Protein AF-A0A636P3D8-F1 (afdb_monomer_lite)

Secondary structure (DSSP, 8-state):
-EEEEEEEEEETTEEEEEEEEEEE-TT------

Radius of gyration: 11.17 Å; chains: 1; bounding box: 18×16×31 Å

Structure (mmCIF, N/CA/C/O backbone):
data_AF-A0A636P3D8-F1
#
_entry.id   AF-A0A636P3D8-F1
#
loop_
_atom_site.group_PDB
_atom_site.id
_atom_site.type_symbol
_atom_site.label_atom_id
_atom_site.label_alt_id
_atom_site.label_comp_id
_atom_site.label_asym_id
_atom_site.label_entity_id
_atom_site.label_seq_id
_atom_site.pdbx_PDB_ins_code
_atom_site.Cartn_x
_atom_site.Cartn_y
_atom_site.Cartn_z
_atom_site.occupancy
_atom_site.B_iso_or_equiv
_atom_site.auth_seq_id
_atom_site.auth_comp_id
_atom_site.auth_asym_id
_atom_site.auth_atom_id
_atom_site.pdbx_PDB_model_num
ATOM 1 N N . MET A 1 1 ? 12.765 -3.035 -8.925 1.00 88.88 1 MET A N 1
ATOM 2 C CA . MET A 1 1 ? 11.903 -3.829 -8.044 1.00 88.88 1 MET A CA 1
ATOM 3 C C . MET A 1 1 ? 12.070 -3.354 -6.611 1.00 88.88 1 MET A C 1
ATOM 5 O O . MET A 1 1 ? 13.116 -3.580 -6.010 1.00 88.88 1 MET A O 1
ATOM 9 N N . LEU A 1 2 ? 11.075 -2.635 -6.104 1.00 96.00 2 LEU 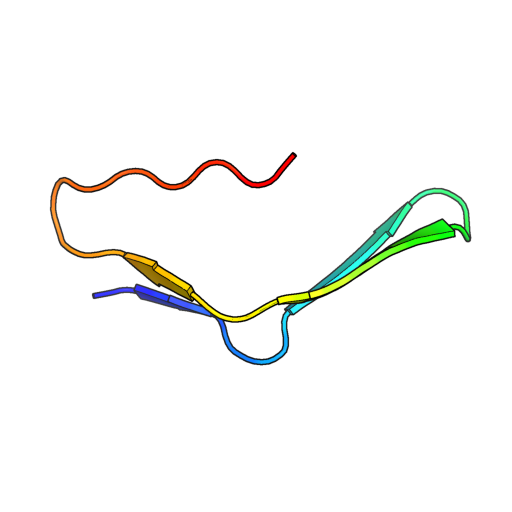A N 1
ATOM 10 C CA . LEU A 1 2 ? 10.893 -2.389 -4.676 1.00 96.00 2 LEU A CA 1
ATOM 11 C C . LEU A 1 2 ? 9.785 -3.319 -4.195 1.00 96.00 2 LEU A C 1
ATOM 13 O O . LEU A 1 2 ? 8.792 -3.510 -4.891 1.00 96.00 2 LEU A O 1
ATOM 17 N N . GLU A 1 3 ? 9.957 -3.884 -3.009 1.00 97.31 3 GLU A N 1
ATOM 18 C CA . GLU A 1 3 ? 8.975 -4.764 -2.393 1.00 97.31 3 GLU A CA 1
ATOM 19 C C . GLU A 1 3 ? 8.668 -4.271 -0.981 1.00 97.31 3 GLU A C 1
ATOM 21 O O . GLU A 1 3 ? 9.572 -4.088 -0.164 1.00 97.31 3 GLU A O 1
ATOM 26 N N . ALA A 1 4 ? 7.386 -4.063 -0.702 1.00 96.19 4 ALA A N 1
ATOM 27 C CA . ALA A 1 4 ? 6.870 -3.850 0.638 1.00 96.19 4 ALA A CA 1
ATOM 28 C C . ALA A 1 4 ? 6.190 -5.141 1.098 1.00 96.19 4 ALA A C 1
ATOM 30 O O . ALA A 1 4 ? 5.332 -5.680 0.396 1.00 96.19 4 ALA A O 1
ATOM 31 N N . ARG A 1 5 ? 6.567 -5.634 2.279 1.00 97.44 5 ARG A N 1
ATOM 32 C CA . ARG A 1 5 ? 5.967 -6.816 2.909 1.00 97.44 5 ARG A CA 1
ATOM 33 C C . ARG A 1 5 ? 5.414 -6.438 4.269 1.00 97.44 5 ARG A C 1
ATOM 35 O O . ARG A 1 5 ? 6.100 -5.754 5.022 1.00 97.44 5 ARG A O 1
ATOM 42 N N . ASP A 1 6 ? 4.211 -6.922 4.561 1.00 97.25 6 ASP A N 1
ATOM 43 C CA . ASP A 1 6 ? 3.540 -6.766 5.858 1.00 97.25 6 ASP A CA 1
ATOM 44 C C . ASP A 1 6 ? 3.551 -5.312 6.380 1.00 97.25 6 ASP A C 1
ATOM 46 O O . ASP A 1 6 ? 3.816 -5.033 7.549 1.00 97.25 6 ASP A O 1
ATOM 50 N N . LEU A 1 7 ? 3.306 -4.351 5.481 1.00 96.00 7 LEU A N 1
ATOM 51 C CA . LEU A 1 7 ? 3.383 -2.928 5.788 1.00 96.00 7 LEU A CA 1
ATOM 52 C C . LEU A 1 7 ? 2.258 -2.535 6.758 1.00 96.00 7 LEU A C 1
ATOM 54 O O . LEU A 1 7 ? 1.090 -2.906 6.582 1.00 96.00 7 LEU A O 1
ATOM 58 N N . TYR A 1 8 ? 2.624 -1.748 7.766 1.00 96.44 8 TYR A N 1
ATOM 59 C CA . TYR A 1 8 ? 1.725 -1.206 8.778 1.00 96.44 8 TYR A CA 1
ATOM 60 C C . TYR A 1 8 ? 1.747 0.319 8.740 1.00 96.44 8 TYR A C 1
ATOM 62 O O . TYR A 1 8 ? 2.818 0.924 8.670 1.00 96.44 8 TYR A O 1
ATOM 70 N N . CYS A 1 9 ? 0.572 0.937 8.819 1.00 96.06 9 CYS A N 1
ATOM 71 C CA . CYS A 1 9 ? 0.443 2.379 8.952 1.00 96.06 9 CYS A CA 1
ATOM 72 C C . CYS A 1 9 ? -0.634 2.728 9.975 1.00 96.06 9 CYS A C 1
ATOM 74 O O . CYS A 1 9 ? -1.758 2.224 9.925 1.00 96.06 9 CYS A O 1
ATOM 76 N N . GLU A 1 10 ? -0.278 3.631 10.881 1.00 97.62 10 GLU A N 1
ATOM 77 C CA . GLU A 1 10 ? -1.152 4.184 11.904 1.00 97.62 10 GLU A CA 1
ATOM 78 C C . GLU A 1 10 ? -1.093 5.708 11.853 1.00 97.62 10 GLU A C 1
ATOM 80 O O . GLU A 1 10 ? -0.028 6.292 11.635 1.00 97.62 10 GLU A O 1
ATOM 85 N N . ARG A 1 11 ? -2.242 6.348 12.063 1.00 96.56 11 ARG A N 1
ATOM 86 C CA . ARG A 1 11 ? -2.357 7.795 12.228 1.00 96.56 11 ARG A CA 1
ATOM 87 C C . ARG A 1 11 ? -3.402 8.096 13.293 1.00 96.56 11 ARG A C 1
ATOM 89 O O . ARG A 1 11 ? -4.519 7.599 13.192 1.00 96.56 11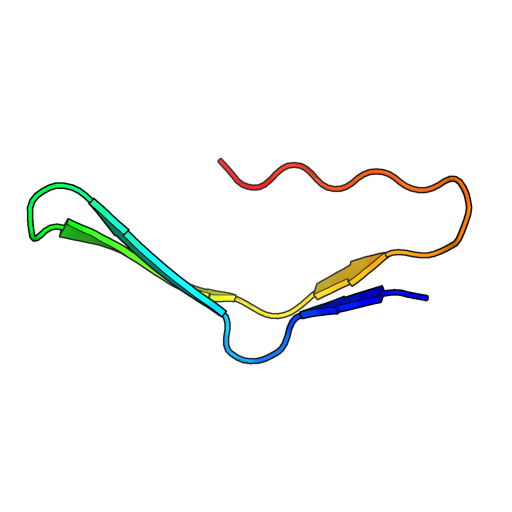 ARG A O 1
ATOM 96 N N . ASP A 1 12 ? -3.044 8.922 14.273 1.00 97.44 12 ASP A N 1
ATOM 97 C CA . ASP A 1 12 ? -3.926 9.336 15.376 1.00 97.44 12 ASP A CA 1
ATOM 98 C C . ASP A 1 12 ? -4.594 8.137 16.077 1.00 97.44 12 ASP A C 1
ATOM 100 O O . ASP A 1 12 ? -5.815 8.095 16.226 1.00 97.44 12 ASP A O 1
ATOM 104 N N . GLU A 1 13 ? -3.795 7.120 16.425 1.00 95.50 13 GLU A N 1
ATOM 105 C CA . GLU A 1 13 ? -4.236 5.866 17.069 1.00 95.50 13 GLU A CA 1
ATOM 106 C C . GLU A 1 13 ? -5.175 5.001 16.201 1.00 95.50 13 GLU A C 1
ATOM 108 O O . GLU A 1 13 ? -5.732 4.000 16.658 1.00 95.50 13 GLU A O 1
ATOM 113 N N . ARG A 1 14 ? -5.353 5.349 14.919 1.00 96.94 14 ARG A N 1
ATOM 114 C CA . ARG A 1 14 ? -6.132 4.570 13.952 1.00 96.94 14 ARG A CA 1
ATOM 115 C C . ARG A 1 14 ? -5.205 3.841 12.998 1.00 96.94 14 AR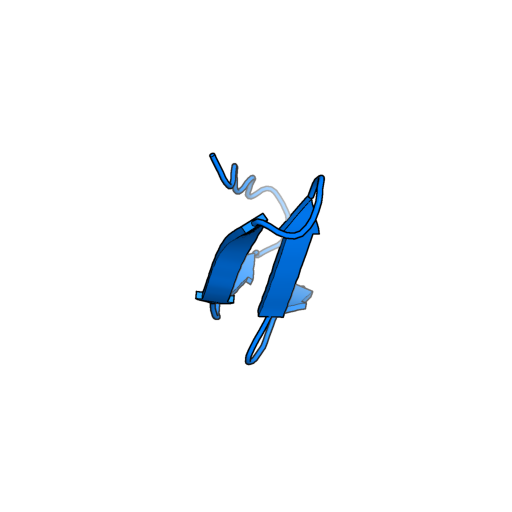G A C 1
ATOM 117 O O . ARG A 1 14 ? -4.433 4.462 12.268 1.00 96.94 14 ARG A O 1
ATOM 124 N N . THR A 1 15 ? -5.339 2.522 12.937 1.00 96.06 15 THR A N 1
ATOM 125 C CA . THR A 1 15 ? -4.721 1.728 11.874 1.00 96.06 15 THR A CA 1
ATOM 126 C C . THR A 1 15 ? -5.348 2.108 10.530 1.00 96.06 15 THR A C 1
ATOM 128 O O . THR A 1 15 ? -6.542 1.894 10.325 1.00 96.06 15 THR A O 1
ATOM 131 N N . LEU A 1 16 ? -4.545 2.667 9.621 1.00 95.81 16 LEU A N 1
ATOM 132 C CA . LEU A 1 16 ? -4.959 2.960 8.245 1.00 95.81 16 LEU A CA 1
ATOM 133 C C . LEU A 1 16 ? -4.908 1.689 7.397 1.00 95.81 16 LEU A C 1
ATOM 135 O O . LEU A 1 16 ? -5.856 1.373 6.685 1.00 95.81 16 LEU A O 1
ATOM 139 N N . PHE A 1 17 ? -3.825 0.923 7.531 1.00 94.88 17 PHE A N 1
ATOM 140 C CA . PHE A 1 17 ? -3.706 -0.412 6.961 1.00 94.88 17 PHE A CA 1
ATOM 141 C C . PHE A 1 17 ? -2.715 -1.261 7.757 1.00 94.88 17 PHE A C 1
ATOM 143 O O . PHE A 1 17 ? -1.820 -0.759 8.441 1.00 94.88 17 PHE A O 1
ATOM 150 N N . ARG A 1 18 ? -2.877 -2.577 7.644 1.00 96.44 18 ARG A N 1
ATOM 151 C CA . ARG A 1 18 ? -2.005 -3.583 8.245 1.00 96.44 18 ARG A CA 1
ATOM 152 C C . ARG A 1 18 ? -1.918 -4.781 7.314 1.00 96.44 18 ARG A C 1
ATOM 154 O O . ARG A 1 18 ? -2.937 -5.185 6.759 1.00 96.44 18 ARG A O 1
ATOM 161 N N . GLY A 1 19 ? -0.726 -5.345 7.156 1.00 97.25 19 GLY A N 1
ATOM 162 C CA . GLY A 1 19 ? -0.519 -6.493 6.275 1.00 97.25 19 GLY A CA 1
ATOM 163 C C . GLY A 1 19 ? -0.483 -6.149 4.791 1.00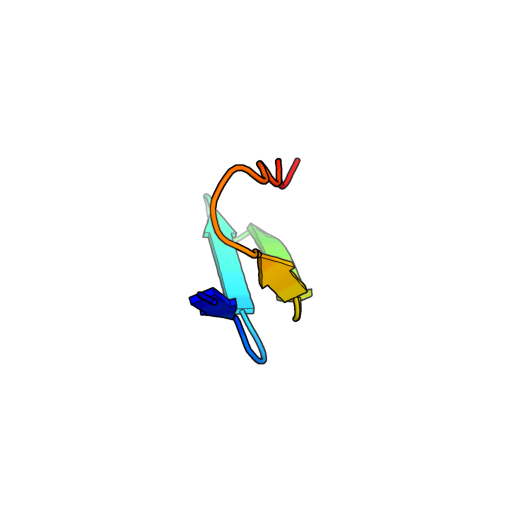 97.25 19 GLY A C 1
ATOM 164 O O . GLY A 1 19 ? -0.599 -7.047 3.957 1.00 97.25 19 GLY A O 1
ATOM 165 N N . LEU A 1 20 ? -0.322 -4.871 4.431 1.00 96.50 20 LEU A N 1
ATOM 166 C CA . LEU A 1 20 ? -0.267 -4.481 3.027 1.00 96.50 20 LEU A CA 1
ATOM 167 C C . LEU A 1 20 ? 1.065 -4.939 2.422 1.00 96.50 20 LEU A C 1
ATOM 169 O O . LEU A 1 20 ? 2.133 -4.564 2.899 1.00 96.50 20 LEU A O 1
ATOM 173 N N . SER A 1 21 ? 0.997 -5.737 1.361 1.00 97.38 21 SER A N 1
ATOM 174 C CA . SER A 1 21 ? 2.177 -6.192 0.625 1.00 97.38 21 SER A CA 1
ATOM 175 C C . SER A 1 21 ? 2.016 -5.877 -0.856 1.00 97.38 21 SER A C 1
ATOM 177 O O . SER A 1 21 ? 0.960 -6.142 -1.429 1.00 97.38 21 SER A O 1
ATOM 179 N N . PHE A 1 22 ? 3.047 -5.301 -1.467 1.00 96.06 22 PHE A N 1
ATOM 180 C CA . PHE A 1 22 ? 3.060 -4.970 -2.890 1.00 96.06 22 PHE A CA 1
ATOM 181 C C . PHE A 1 22 ? 4.486 -4.948 -3.438 1.00 96.06 22 PHE A C 1
ATOM 183 O O . PHE A 1 22 ? 5.463 -4.802 -2.702 1.00 96.06 22 PHE A O 1
ATOM 190 N N . THR A 1 23 ? 4.591 -5.061 -4.756 1.00 97.31 23 THR A N 1
ATOM 191 C CA . THR A 1 23 ? 5.829 -4.860 -5.509 1.00 97.31 23 THR A CA 1
ATOM 192 C C . THR A 1 23 ? 5.635 -3.707 -6.486 1.00 97.31 23 THR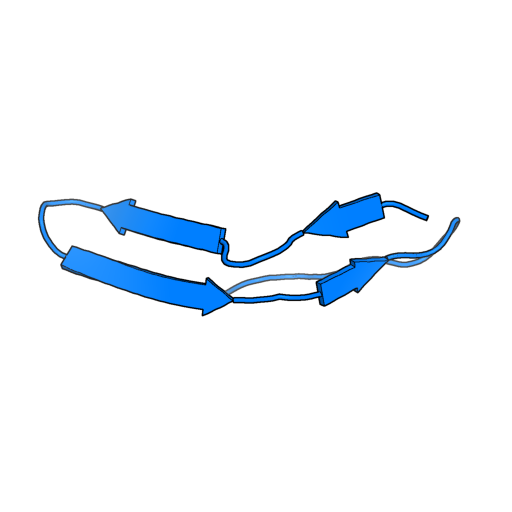 A C 1
ATOM 194 O O . THR A 1 23 ? 4.512 -3.427 -6.903 1.00 97.31 23 THR A O 1
ATOM 197 N N . VAL A 1 24 ? 6.718 -2.999 -6.796 1.00 97.12 24 VAL A N 1
ATOM 198 C CA . VAL A 1 24 ? 6.746 -1.975 -7.844 1.00 97.12 24 VAL A CA 1
ATOM 199 C C . VAL A 1 24 ? 7.997 -2.177 -8.689 1.00 97.12 24 VAL A C 1
ATOM 201 O O . VAL A 1 24 ? 9.114 -2.298 -8.157 1.00 97.12 24 VAL A O 1
ATOM 204 N N . ASP A 1 25 ? 7.822 -2.217 -10.004 1.00 97.88 25 ASP A N 1
ATOM 205 C CA . ASP A 1 25 ? 8.933 -2.299 -10.939 1.00 97.88 25 ASP A CA 1
ATOM 206 C C . ASP A 1 25 ? 9.415 -0.929 -11.415 1.00 97.88 25 ASP A C 1
ATOM 208 O O . ASP A 1 25 ? 8.880 0.131 -11.083 1.00 97.88 25 ASP A O 1
ATOM 212 N N . ALA A 1 26 ? 10.540 -0.934 -12.131 1.00 97.00 26 ALA A N 1
ATOM 213 C CA . ALA A 1 26 ? 11.121 0.297 -12.643 1.00 97.00 26 ALA A CA 1
ATOM 214 C C . ALA A 1 26 ? 10.169 0.938 -13.666 1.00 97.00 26 ALA A C 1
ATOM 216 O O . AL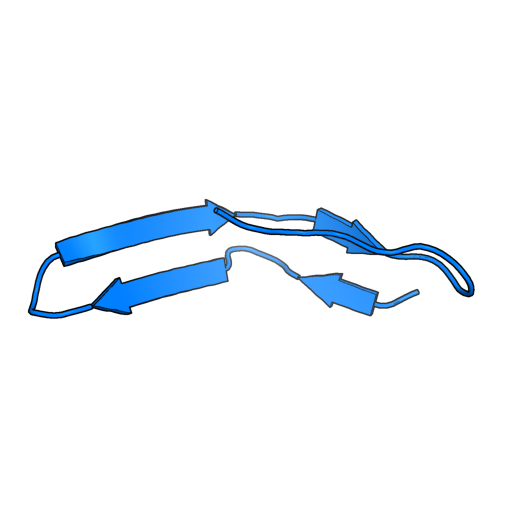A A 1 26 ? 9.816 0.315 -14.663 1.00 97.00 26 ALA A O 1
ATOM 217 N N . GLY A 1 27 ? 9.793 2.195 -13.426 1.00 97.12 27 GLY A N 1
ATOM 218 C CA . GLY A 1 27 ? 8.840 2.928 -14.265 1.00 97.12 27 GLY A CA 1
ATOM 219 C C . GLY A 1 27 ? 7.378 2.797 -13.827 1.00 97.12 27 GLY A C 1
ATOM 220 O O . GLY A 1 27 ? 6.532 3.499 -14.377 1.00 97.12 27 GLY A O 1
ATOM 221 N N . GLU A 1 28 ? 7.080 1.973 -12.821 1.00 96.44 28 GLU A N 1
ATOM 222 C CA . GLU A 1 28 ? 5.738 1.831 -12.257 1.00 96.44 28 GLU A CA 1
ATOM 223 C C . GLU A 1 28 ? 5.519 2.738 -11.041 1.00 96.44 28 GLU A C 1
ATOM 225 O O . GLU A 1 28 ? 6.455 3.118 -10.335 1.00 96.44 28 GLU A O 1
ATOM 230 N N . TRP A 1 29 ? 4.253 3.081 -10.799 1.00 94.44 29 TRP A N 1
ATOM 231 C CA . TRP A 1 29 ? 3.823 3.900 -9.669 1.00 94.44 29 TRP A CA 1
ATOM 232 C C . TRP A 1 29 ? 2.702 3.183 -8.926 1.00 94.44 29 TRP A C 1
ATOM 234 O O . TRP A 1 29 ? 1.767 2.679 -9.546 1.00 94.44 29 TRP A O 1
ATOM 244 N N . VAL A 1 30 ? 2.772 3.189 -7.595 1.00 93.62 30 VAL A N 1
ATOM 245 C CA . VAL A 1 30 ? 1.710 2.675 -6.728 1.00 93.62 30 VAL A CA 1
ATOM 246 C C . VAL A 1 30 ? 1.250 3.780 -5.783 1.00 93.62 30 VAL A C 1
ATOM 248 O O . VAL A 1 30 ? 2.069 4.495 -5.203 1.00 93.62 30 VAL A O 1
ATOM 251 N N . GLN A 1 31 ? -0.064 3.935 -5.639 1.00 93.88 31 GLN A N 1
ATOM 252 C CA . GLN A 1 31 ? -0.673 4.861 -4.690 1.00 93.88 31 GLN A CA 1
ATOM 253 C C . GLN A 1 31 ? -1.439 4.056 -3.643 1.00 93.88 31 GLN A C 1
ATOM 255 O O . GLN A 1 31 ? -2.314 3.265 -3.989 1.00 93.88 31 GLN A O 1
ATOM 260 N N . VAL A 1 32 ? -1.116 4.278 -2.371 1.00 90.75 32 VAL A N 1
ATOM 261 C CA . VAL A 1 32 ? -1.835 3.705 -1.228 1.00 90.75 32 VAL A CA 1
ATOM 262 C C . VAL A 1 32 ? -2.717 4.811 -0.641 1.00 90.75 32 VAL A C 1
ATOM 264 O O . VAL A 1 32 ? -2.195 5.865 -0.278 1.00 90.75 32 VAL A O 1
ATOM 267 N N . THR A 1 33 ? -4.034 4.595 -0.602 1.00 82.88 33 THR A N 1
ATOM 268 C CA . THR A 1 33 ? -5.057 5.544 -0.108 1.00 82.88 33 THR A CA 1
ATOM 269 C C . THR A 1 33 ? -5.811 4.990 1.079 1.00 82.88 33 THR A C 1
ATOM 271 O O . THR A 1 33 ? -6.170 3.794 0.995 1.00 82.88 33 THR A O 1
#

pLDDT: mean 95.59, std 2.93, range [82.88, 97.88]

Foldseek 3Di:
DDWDAQDWDDDPNDTPDGGDIDDADDPGDDDDD

Organism: NCBI:txid2564497

Sequence (33 aa):
MLEARDLYCERDERTLFRGLSFTVDAGEWVQVT